Protein AF-A0A9Q3XRT7-F1 (afdb_monomer_lite)

Sequence (136 aa):
MDHERVGRAVAVVTAIYVVVLAVWALVLLPKAPDGTVPYQIAALVAGFGAALGLAMMAAGRPTADERRMRDHGLEGWAVVDEVREVGAETEVDLTITVPGSGSYPGTVRRTGSVRYEVGATVPVVVDPDDRTRIRL

pLDDT: mean 76.85, std 10.57, range [51.59, 94.75]

Radius of gyration: 24.11 Å; chains: 1; bounding box: 50×28×67 Å

Foldseek 3Di:
DLPVLLVVLLVVLVVVLVVVVCCCVPPVVVVDDPPCVVVVVVCSVVVSVVSSVVSNVVSPDDDPVSVCLVVPWQKWKWAFADWDDDDQKIKTWIFIDTPPDHTDIEIDIDHDDDDDDHGDIDMWTADPVDRRDIDD

Secondary structure (DSSP, 8-state):
-HHHHHHHHHHHHHHHHHHHHHHIIIIIGGGPPTT-HHHHHHHHHHHHHHHHHHHHHHHTSPPHHHHHHHHHPEEEEEEEEEEEEETTEEEEEEEEE-TTS--EEEEEEE-SS--PPTT-EEEEEE-SS-TT-EE-

Structure (mmCIF, N/CA/C/O backbone):
data_AF-A0A9Q3XRT7-F1
#
_entry.id   AF-A0A9Q3XRT7-F1
#
loop_
_atom_site.group_PDB
_atom_site.id
_atom_site.type_symbol
_atom_site.label_atom_id
_atom_site.label_alt_id
_atom_site.label_comp_id
_atom_site.label_asym_id
_atom_site.label_entity_id
_atom_site.label_seq_id
_atom_site.pdbx_PDB_ins_code
_atom_site.Cartn_x
_atom_site.Cartn_y
_atom_site.Cartn_z
_atom_site.occupancy
_atom_site.B_iso_or_equiv
_atom_site.auth_seq_id
_atom_site.auth_comp_id
_atom_site.auth_asym_id
_atom_site.auth_atom_id
_atom_site.pdbx_PDB_model_num
ATOM 1 N N . MET A 1 1 ? -2.554 -2.638 11.240 1.00 51.59 1 MET A N 1
ATOM 2 C CA . MET A 1 1 ? -3.298 -3.092 10.042 1.00 51.59 1 MET A CA 1
ATOM 3 C C . MET A 1 1 ? -2.810 -2.458 8.724 1.00 51.59 1 MET A C 1
ATOM 5 O O . MET A 1 1 ? -3.238 -2.914 7.671 1.00 51.59 1 MET A O 1
ATOM 9 N N . ASP A 1 2 ? -1.865 -1.503 8.725 1.00 58.38 2 ASP A N 1
ATOM 10 C CA . ASP A 1 2 ? -1.337 -0.897 7.479 1.00 58.38 2 ASP A CA 1
ATOM 11 C C . ASP A 1 2 ? -0.196 -1.675 6.806 1.00 58.38 2 ASP A C 1
ATOM 13 O O . ASP A 1 2 ? -0.029 -1.616 5.587 1.00 58.38 2 ASP A O 1
ATOM 17 N N . HIS A 1 3 ? 0.574 -2.452 7.572 1.00 58.97 3 HIS A N 1
ATOM 18 C CA . HIS A 1 3 ? 1.773 -3.121 7.056 1.00 58.97 3 HIS A CA 1
ATOM 19 C C . HIS A 1 3 ? 1.471 -4.179 5.983 1.00 58.97 3 HIS A C 1
ATOM 21 O O . HIS A 1 3 ? 2.217 -4.286 5.012 1.00 58.97 3 HIS A O 1
ATOM 27 N N . GLU A 1 4 ? 0.353 -4.903 6.088 1.00 70.12 4 GLU A N 1
ATOM 28 C CA . GLU A 1 4 ? -0.041 -5.900 5.083 1.00 70.12 4 GLU A CA 1
ATOM 29 C C . GLU A 1 4 ? -0.509 -5.261 3.770 1.00 70.12 4 GLU A C 1
ATOM 31 O O . GLU A 1 4 ? -0.196 -5.766 2.691 1.00 70.12 4 GLU A O 1
ATOM 36 N N . ARG A 1 5 ? -1.216 -4.122 3.831 1.00 68.19 5 ARG A N 1
ATOM 37 C CA . ARG A 1 5 ? -1.646 -3.390 2.626 1.00 68.19 5 ARG A CA 1
ATOM 38 C C . ARG A 1 5 ? -0.455 -2.801 1.888 1.00 68.19 5 ARG A C 1
ATOM 40 O O . ARG A 1 5 ? -0.368 -2.948 0.670 1.00 68.19 5 ARG A O 1
ATOM 47 N N . VAL A 1 6 ? 0.468 -2.183 2.625 1.00 73.00 6 VAL A N 1
ATOM 48 C CA . VAL A 1 6 ? 1.708 -1.645 2.058 1.00 73.00 6 VAL A CA 1
ATOM 49 C C . VAL A 1 6 ? 2.549 -2.778 1.470 1.00 73.00 6 VAL A C 1
ATOM 51 O O . VAL A 1 6 ? 2.938 -2.695 0.308 1.00 73.00 6 VAL A O 1
ATOM 54 N N . GLY A 1 7 ? 2.749 -3.876 2.206 1.00 76.88 7 GLY A N 1
ATOM 55 C CA . GLY A 1 7 ? 3.496 -5.039 1.721 1.00 76.88 7 GLY A CA 1
ATOM 56 C C . GLY A 1 7 ? 2.897 -5.646 0.449 1.00 76.88 7 GLY A C 1
ATOM 57 O O . GLY A 1 7 ? 3.622 -5.914 -0.509 1.00 76.88 7 GLY A O 1
ATOM 58 N N . ARG A 1 8 ? 1.566 -5.787 0.385 1.00 80.19 8 ARG A N 1
ATOM 59 C CA . ARG A 1 8 ? 0.867 -6.290 -0.807 1.00 80.19 8 ARG A CA 1
ATOM 60 C C . ARG A 1 8 ? 0.998 -5.343 -1.998 1.00 80.19 8 ARG A C 1
ATOM 62 O O . ARG A 1 8 ? 1.239 -5.808 -3.108 1.00 80.19 8 ARG A O 1
ATOM 69 N N . ALA A 1 9 ? 0.854 -4.037 -1.780 1.00 77.88 9 ALA A N 1
ATOM 70 C CA . ALA A 1 9 ? 1.011 -3.039 -2.834 1.00 77.88 9 ALA A CA 1
ATOM 71 C C . ALA A 1 9 ? 2.433 -3.056 -3.414 1.00 77.88 9 ALA A C 1
ATOM 73 O O . ALA A 1 9 ? 2.594 -3.094 -4.633 1.00 77.88 9 ALA A O 1
ATOM 74 N N . VAL A 1 10 ? 3.454 -3.118 -2.553 1.00 81.75 10 VAL A N 1
ATOM 75 C CA . VAL A 1 10 ? 4.858 -3.251 -2.970 1.00 81.75 10 VAL A CA 1
ATOM 76 C C . VAL A 1 10 ? 5.059 -4.540 -3.764 1.00 81.75 10 VAL A C 1
ATOM 78 O O . VAL A 1 10 ? 5.575 -4.484 -4.875 1.00 81.75 10 VAL A O 1
ATOM 81 N N . ALA A 1 11 ? 4.583 -5.683 -3.258 1.00 85.69 11 ALA A N 1
ATOM 82 C CA . ALA A 1 11 ? 4.726 -6.972 -3.935 1.00 85.69 11 ALA A CA 1
ATOM 83 C C . ALA A 1 11 ? 4.103 -6.976 -5.342 1.00 85.69 11 ALA A C 1
ATOM 85 O O . ALA A 1 11 ? 4.719 -7.474 -6.285 1.00 85.69 11 ALA A O 1
ATOM 86 N N . VAL A 1 12 ? 2.914 -6.384 -5.506 1.00 87.38 12 VAL A N 1
ATOM 87 C CA . VAL A 1 12 ? 2.248 -6.268 -6.814 1.00 87.38 12 VAL A CA 1
ATOM 88 C C . VAL A 1 12 ? 3.056 -5.388 -7.767 1.00 87.38 12 VAL A C 1
ATOM 90 O O . VAL A 1 12 ? 3.304 -5.791 -8.902 1.00 87.38 12 VAL A O 1
ATOM 93 N N . VAL A 1 13 ? 3.506 -4.212 -7.317 1.00 88.19 13 VAL A N 1
ATOM 94 C CA . VAL A 1 13 ? 4.308 -3.302 -8.154 1.00 88.19 13 VAL A CA 1
ATOM 95 C C . VAL A 1 13 ? 5.629 -3.946 -8.557 1.00 88.19 13 VAL A C 1
ATOM 97 O O . VAL A 1 13 ? 6.014 -3.876 -9.723 1.00 88.19 13 VAL A O 1
ATOM 100 N N . THR A 1 14 ? 6.303 -4.623 -7.627 1.00 88.38 14 THR A N 1
ATOM 101 C CA . THR A 1 14 ? 7.539 -5.354 -7.909 1.00 88.38 14 THR A CA 1
ATOM 102 C C . THR A 1 14 ? 7.305 -6.479 -8.912 1.00 88.38 14 THR A C 1
ATOM 104 O O . THR A 1 14 ? 8.073 -6.598 -9.862 1.00 88.38 14 THR A O 1
ATOM 107 N N . ALA A 1 15 ? 6.236 -7.267 -8.769 1.00 92.50 15 ALA A N 1
ATOM 108 C CA . ALA A 1 15 ? 5.914 -8.333 -9.716 1.00 92.50 15 ALA A CA 1
ATOM 109 C C . ALA A 1 15 ? 5.668 -7.788 -11.133 1.00 92.50 15 ALA A C 1
ATOM 111 O O . ALA A 1 15 ? 6.235 -8.301 -12.098 1.00 92.50 15 ALA A O 1
ATOM 112 N N . ILE A 1 16 ? 4.888 -6.708 -11.260 1.00 92.25 16 ILE A N 1
ATOM 113 C CA . ILE A 1 16 ? 4.653 -6.032 -12.546 1.00 92.25 16 ILE A CA 1
ATOM 114 C C . ILE A 1 16 ? 5.972 -5.525 -13.132 1.00 92.25 16 ILE A C 1
ATOM 116 O O . ILE A 1 16 ? 6.241 -5.728 -14.315 1.00 92.25 16 ILE A O 1
ATOM 120 N N . TYR A 1 17 ? 6.817 -4.901 -12.310 1.00 91.56 17 TYR A N 1
ATOM 121 C CA . TYR A 1 17 ? 8.106 -4.392 -12.759 1.00 91.56 17 TYR A CA 1
ATOM 122 C C . TYR A 1 17 ? 9.024 -5.500 -13.276 1.00 91.56 17 TYR A C 1
ATOM 124 O O . TYR A 1 17 ? 9.639 -5.328 -14.323 1.00 91.56 17 TYR A O 1
ATOM 132 N N . VAL A 1 18 ? 9.075 -6.654 -12.606 1.00 94.75 18 VAL A N 1
ATOM 133 C CA . VAL A 1 18 ? 9.854 -7.812 -13.069 1.00 94.75 18 VAL A CA 1
ATOM 134 C C . VAL A 1 18 ? 9.370 -8.292 -14.438 1.00 94.75 18 VAL A C 1
ATOM 136 O O . VAL A 1 18 ? 10.194 -8.587 -15.302 1.00 94.75 18 VAL A O 1
ATOM 139 N N . VAL A 1 19 ? 8.055 -8.317 -14.677 1.00 94.75 19 VAL A N 1
ATOM 140 C CA . VAL A 1 19 ? 7.497 -8.669 -15.993 1.00 94.75 19 VAL A CA 1
ATOM 141 C C . VAL A 1 19 ? 7.920 -7.655 -17.056 1.00 94.75 19 VAL A C 1
ATOM 143 O O . VAL A 1 19 ? 8.413 -8.048 -18.112 1.00 94.75 19 VAL A O 1
ATOM 146 N N . VAL A 1 20 ? 7.784 -6.355 -16.777 1.00 92.12 20 VAL A N 1
ATOM 147 C CA . VAL A 1 20 ? 8.218 -5.285 -17.693 1.00 92.12 20 VAL A CA 1
ATOM 148 C C . VAL A 1 20 ? 9.714 -5.390 -17.986 1.00 92.12 20 VAL A C 1
ATOM 150 O O . VAL A 1 20 ? 10.120 -5.291 -19.142 1.00 92.12 20 VAL A O 1
ATOM 153 N N . LEU A 1 21 ? 10.527 -5.645 -16.962 1.00 91.69 21 LEU A N 1
ATOM 154 C CA . LEU A 1 21 ? 11.971 -5.800 -17.084 1.00 91.69 21 LEU A CA 1
ATOM 155 C C . LEU A 1 21 ? 12.336 -7.019 -17.940 1.00 91.69 21 LEU A C 1
ATOM 157 O O . LEU A 1 21 ? 13.208 -6.917 -18.798 1.00 91.69 21 LEU A O 1
ATOM 161 N N . ALA A 1 22 ? 11.651 -8.149 -17.751 1.00 91.94 22 ALA A N 1
ATOM 162 C CA . ALA A 1 22 ? 11.860 -9.355 -18.546 1.00 91.94 22 ALA A CA 1
ATOM 163 C C . ALA A 1 22 ? 11.492 -9.131 -20.019 1.00 91.94 22 ALA A C 1
ATOM 165 O O . ALA A 1 22 ? 12.266 -9.483 -20.908 1.00 91.94 22 ALA A O 1
ATOM 166 N N . VAL A 1 23 ? 10.350 -8.489 -20.289 1.00 92.88 23 VAL A N 1
ATOM 167 C CA . VAL A 1 23 ? 9.945 -8.114 -21.653 1.00 92.88 23 VAL A CA 1
ATOM 168 C C . VAL A 1 23 ? 10.966 -7.162 -22.271 1.00 92.88 23 VAL A C 1
ATOM 170 O O . VAL A 1 23 ? 11.377 -7.352 -23.416 1.00 92.88 23 VAL A O 1
ATOM 173 N N . TRP A 1 24 ? 11.423 -6.165 -21.514 1.00 92.00 24 TRP A N 1
ATOM 174 C CA . TRP A 1 24 ? 12.428 -5.227 -21.989 1.00 92.00 24 TRP A CA 1
ATOM 175 C C . TRP A 1 2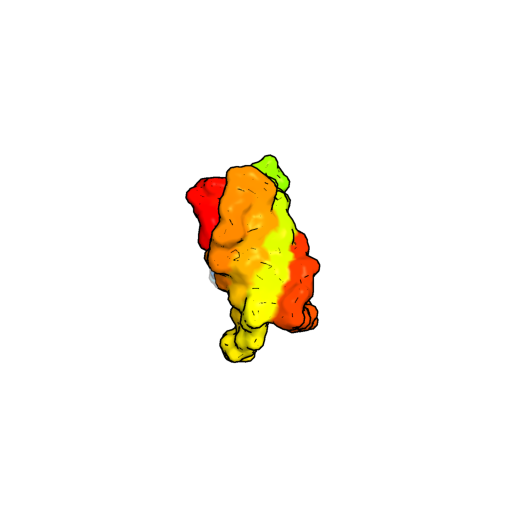4 ? 13.749 -5.924 -22.332 1.00 92.00 24 TRP A C 1
ATOM 177 O O . TRP A 1 24 ? 14.244 -5.770 -23.446 1.00 92.00 24 TRP A O 1
ATOM 187 N N . ALA A 1 25 ? 14.273 -6.760 -21.436 1.00 89.44 25 ALA A N 1
ATOM 188 C CA . ALA A 1 25 ? 15.547 -7.448 -21.627 1.00 89.44 25 ALA A CA 1
ATOM 189 C C . ALA A 1 25 ? 15.508 -8.484 -22.763 1.00 89.44 25 ALA A C 1
ATOM 191 O O . ALA A 1 25 ? 16.463 -8.594 -23.528 1.00 89.44 25 ALA A O 1
ATOM 192 N N . LEU A 1 26 ? 14.413 -9.238 -22.891 1.00 91.62 26 LEU A N 1
ATOM 193 C CA . LEU A 1 26 ? 14.318 -10.342 -23.853 1.00 91.62 26 LEU A CA 1
ATOM 194 C C . LEU A 1 26 ? 13.848 -9.895 -25.244 1.00 91.62 26 LEU A C 1
ATOM 196 O O . LEU A 1 26 ? 14.158 -10.559 -26.231 1.00 91.62 26 LEU A O 1
ATOM 200 N N . VAL A 1 27 ? 13.099 -8.790 -25.347 1.00 90.19 27 VAL A N 1
ATOM 201 C CA . VAL A 1 27 ? 12.451 -8.381 -26.607 1.00 90.19 27 VAL A CA 1
ATOM 202 C C . VAL A 1 27 ? 12.964 -7.047 -27.136 1.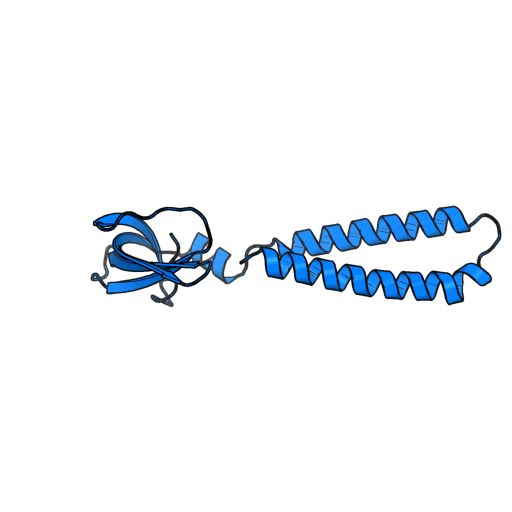00 90.19 27 VAL A C 1
ATOM 204 O O . VAL A 1 27 ? 13.174 -6.932 -28.349 1.00 90.19 27 VAL A O 1
ATOM 207 N N . LEU A 1 28 ? 13.126 -6.049 -26.261 1.00 84.94 28 LEU A N 1
ATOM 208 C CA . LEU A 1 28 ? 13.440 -4.666 -26.641 1.00 84.94 28 LEU A CA 1
ATOM 209 C C . LEU A 1 28 ? 14.947 -4.412 -26.695 1.00 84.94 28 LEU A C 1
ATOM 211 O O . LEU A 1 28 ? 15.411 -3.824 -27.668 1.00 84.94 28 LEU A O 1
ATOM 215 N N . LEU A 1 29 ? 15.711 -4.909 -25.718 1.00 87.25 29 LEU A N 1
ATOM 216 C CA . LEU A 1 29 ? 17.164 -4.738 -25.660 1.00 87.25 29 LEU A CA 1
ATOM 217 C C . LEU A 1 29 ? 17.880 -5.257 -26.925 1.00 87.25 29 LEU A C 1
ATOM 219 O O . LEU A 1 29 ? 18.700 -4.515 -27.460 1.00 87.25 29 LEU A O 1
ATOM 223 N N . PRO A 1 30 ? 17.545 -6.436 -27.495 1.00 87.44 30 PRO A N 1
ATOM 224 C CA . PRO A 1 30 ? 18.186 -6.913 -28.726 1.00 87.44 30 PRO A CA 1
ATOM 225 C C . PRO A 1 30 ? 17.857 -6.084 -29.977 1.00 87.44 30 PRO A C 1
ATOM 227 O O . PRO A 1 30 ? 18.505 -6.249 -31.005 1.00 87.44 30 PRO A O 1
ATOM 230 N N . LYS A 1 31 ? 16.820 -5.236 -29.922 1.00 88.94 31 LYS A N 1
ATOM 231 C CA . LYS A 1 31 ? 16.392 -4.355 -31.022 1.00 88.94 31 LYS A CA 1
ATOM 232 C C . LYS A 1 31 ? 16.725 -2.885 -30.755 1.00 88.94 31 LYS A C 1
ATOM 234 O O . LYS A 1 31 ? 16.319 -2.020 -31.529 1.00 88.94 31 LYS A O 1
ATOM 239 N N . ALA A 1 32 ? 17.385 -2.591 -29.636 1.00 84.94 32 ALA A N 1
ATOM 240 C CA . ALA A 1 32 ? 17.664 -1.230 -29.226 1.00 84.94 32 ALA A CA 1
ATOM 241 C C . ALA A 1 32 ? 18.738 -0.616 -30.140 1.00 84.94 32 ALA A C 1
ATOM 243 O O . ALA A 1 32 ? 19.781 -1.235 -30.339 1.00 84.94 32 ALA A O 1
ATOM 244 N N . PRO A 1 33 ? 18.520 0.602 -30.667 1.00 84.62 33 PRO A N 1
ATOM 245 C CA . PRO A 1 33 ? 19.565 1.339 -31.364 1.00 84.62 33 PRO A CA 1
ATOM 246 C C . PRO A 1 33 ? 20.759 1.605 -30.441 1.00 84.62 33 PRO A C 1
ATOM 248 O O . PRO A 1 33 ? 20.578 1.924 -29.255 1.00 84.62 33 PRO A O 1
ATOM 251 N N . ASP A 1 34 ? 21.966 1.521 -30.998 1.00 82.50 34 ASP A N 1
ATOM 252 C CA . ASP A 1 34 ? 23.209 1.743 -30.262 1.00 82.50 34 ASP A CA 1
ATOM 253 C C . ASP A 1 34 ? 23.208 3.105 -29.553 1.00 82.50 34 ASP A C 1
ATOM 255 O O . ASP A 1 34 ? 22.770 4.123 -30.089 1.00 82.50 34 ASP A O 1
ATOM 259 N N . GLY A 1 35 ? 23.664 3.117 -28.299 1.00 85.75 35 GLY A N 1
ATOM 260 C CA . GLY A 1 35 ? 23.722 4.325 -27.470 1.00 85.75 35 GLY A CA 1
ATOM 261 C C . GLY A 1 35 ? 22.417 4.714 -26.763 1.00 85.75 35 GLY A C 1
ATOM 262 O O . GLY A 1 35 ? 22.442 5.598 -25.910 1.00 85.75 35 GLY A O 1
ATOM 263 N N . THR A 1 36 ? 21.287 4.043 -27.026 1.00 88.94 36 THR A N 1
ATOM 264 C CA . THR A 1 36 ? 20.009 4.357 -26.343 1.00 88.94 36 THR A CA 1
ATOM 265 C C . THR A 1 36 ? 19.795 3.589 -25.033 1.00 88.94 36 THR A C 1
ATOM 267 O O . THR A 1 36 ? 18.977 3.991 -24.206 1.00 88.94 36 THR A O 1
ATOM 270 N N . VAL A 1 37 ? 20.559 2.515 -24.804 1.00 87.94 37 VAL A N 1
ATOM 271 C CA . VAL A 1 37 ? 20.443 1.630 -23.629 1.00 87.94 37 VAL A CA 1
ATOM 272 C C . VAL A 1 37 ? 20.518 2.378 -22.284 1.00 87.94 37 VAL A C 1
ATOM 274 O O . VAL A 1 37 ? 19.660 2.122 -21.437 1.00 87.94 37 VAL A O 1
ATOM 277 N N . PRO A 1 38 ? 21.439 3.341 -22.061 1.00 88.31 38 PRO A N 1
ATOM 278 C CA . PRO A 1 38 ? 21.505 4.068 -20.789 1.00 88.31 38 PRO A CA 1
ATOM 279 C C . PRO A 1 38 ? 20.229 4.865 -20.481 1.00 88.31 38 PRO A C 1
ATOM 281 O O . PRO A 1 38 ? 19.772 4.890 -19.340 1.00 88.31 38 PRO A O 1
ATOM 284 N N . TYR A 1 39 ? 19.611 5.468 -21.502 1.00 87.88 39 TYR A N 1
ATOM 285 C CA . TYR A 1 39 ? 18.361 6.217 -21.352 1.00 87.88 39 TYR A CA 1
ATOM 286 C C . TYR A 1 39 ? 17.176 5.296 -21.050 1.00 87.88 39 TYR A C 1
ATOM 288 O O . TYR A 1 39 ? 16.317 5.641 -20.241 1.00 87.88 39 TYR A O 1
ATOM 296 N N . GLN A 1 40 ? 17.147 4.106 -21.655 1.00 87.94 40 GLN A N 1
ATOM 297 C CA . GLN A 1 40 ? 16.118 3.101 -21.383 1.00 87.94 40 GLN A CA 1
A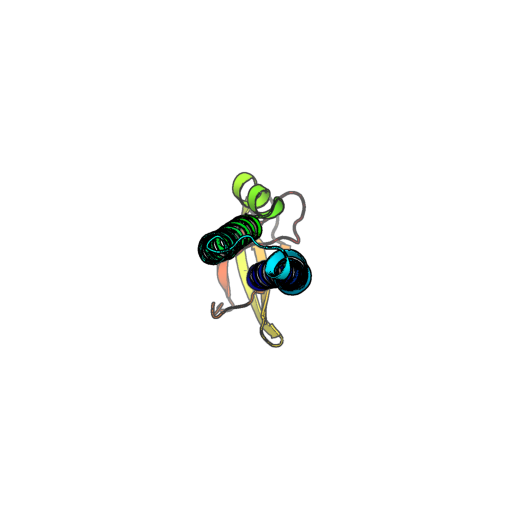TOM 298 C C . GLN A 1 40 ? 16.206 2.580 -19.940 1.00 87.94 40 GLN A C 1
ATOM 300 O O . GLN A 1 40 ? 15.185 2.478 -19.262 1.00 87.94 40 GLN A O 1
ATOM 305 N N . ILE A 1 41 ? 17.421 2.327 -19.439 1.00 88.69 41 ILE A N 1
ATOM 306 C CA . ILE A 1 41 ? 17.651 1.939 -18.039 1.00 88.69 41 ILE A CA 1
ATOM 307 C C . ILE A 1 41 ? 17.207 3.061 -17.094 1.00 88.69 41 ILE A C 1
ATOM 309 O O . ILE A 1 41 ? 16.480 2.802 -16.136 1.00 88.69 41 ILE A O 1
ATOM 313 N N . ALA A 1 42 ? 17.589 4.310 -17.379 1.00 91.00 42 ALA A N 1
ATOM 314 C CA . ALA A 1 42 ? 17.173 5.458 -16.576 1.00 91.00 42 ALA A CA 1
ATOM 315 C C . ALA A 1 42 ? 15.640 5.590 -16.519 1.00 91.00 42 ALA A C 1
ATOM 317 O O . ALA A 1 42 ? 15.080 5.802 -15.443 1.00 91.00 42 ALA A O 1
ATOM 318 N N . ALA A 1 43 ? 14.955 5.397 -17.650 1.00 88.25 43 ALA A N 1
ATOM 319 C CA . ALA A 1 43 ? 13.498 5.427 -17.722 1.00 88.25 43 ALA A CA 1
ATOM 320 C C . ALA A 1 43 ? 12.839 4.290 -16.921 1.00 88.25 43 ALA A C 1
ATOM 322 O O . ALA A 1 43 ? 11.853 4.533 -16.225 1.00 88.25 43 ALA A O 1
ATOM 323 N N . LEU A 1 44 ? 13.388 3.070 -16.963 1.00 89.81 44 LEU A N 1
ATOM 324 C CA . LEU A 1 44 ? 12.887 1.933 -16.182 1.00 89.81 44 LEU A CA 1
ATOM 325 C C . LEU A 1 44 ? 13.020 2.169 -14.676 1.00 89.81 44 LEU A C 1
ATOM 327 O O . LEU A 1 44 ? 12.061 1.960 -13.934 1.00 89.81 44 LEU A O 1
ATOM 331 N N . VAL A 1 45 ? 14.182 2.653 -14.233 1.00 90.75 45 VAL A N 1
ATOM 332 C CA . VAL A 1 45 ? 14.434 2.952 -12.817 1.00 90.75 45 VAL A CA 1
ATOM 333 C C . VAL A 1 45 ? 13.522 4.078 -12.330 1.00 90.75 45 VAL A C 1
ATOM 335 O O . VAL A 1 45 ? 12.878 3.941 -11.288 1.00 90.75 45 VAL A O 1
ATOM 338 N N . ALA A 1 46 ? 13.413 5.167 -13.094 1.00 92.19 46 ALA A N 1
ATOM 339 C CA . ALA A 1 46 ? 12.534 6.282 -12.756 1.00 92.19 46 ALA A CA 1
ATOM 340 C C . ALA A 1 46 ? 11.056 5.857 -12.727 1.00 92.19 46 ALA A C 1
ATOM 342 O O . ALA A 1 46 ? 10.335 6.193 -11.787 1.00 92.19 46 ALA A O 1
ATOM 343 N N . GLY A 1 47 ? 10.615 5.075 -13.717 1.00 90.50 47 GLY A N 1
ATOM 344 C CA . GLY A 1 47 ? 9.252 4.552 -13.796 1.00 90.50 47 GLY A CA 1
ATOM 345 C C . GLY A 1 47 ? 8.909 3.631 -12.626 1.00 90.50 47 GLY A C 1
ATOM 346 O O . GLY A 1 47 ? 7.837 3.765 -12.036 1.00 90.50 47 GLY A O 1
ATOM 347 N N . PHE A 1 48 ? 9.835 2.752 -12.233 1.00 87.44 48 PHE A N 1
ATOM 348 C CA . PHE A 1 48 ? 9.665 1.905 -11.055 1.00 87.44 48 PHE A CA 1
ATOM 349 C C . PHE A 1 48 ? 9.541 2.723 -9.773 1.00 87.44 48 PHE A C 1
ATOM 351 O O . PHE A 1 48 ? 8.599 2.522 -9.008 1.00 87.44 48 PHE A O 1
ATOM 358 N N . GLY A 1 49 ? 10.455 3.674 -9.559 1.00 87.00 49 GLY A N 1
ATOM 359 C CA . GLY A 1 49 ? 10.426 4.549 -8.389 1.00 87.00 49 GLY A CA 1
ATOM 360 C C . GLY A 1 49 ? 9.121 5.342 -8.293 1.00 87.00 49 GLY A C 1
ATOM 361 O O . GLY A 1 49 ? 8.509 5.394 -7.226 1.00 87.00 49 GLY A O 1
ATOM 362 N N . ALA A 1 50 ? 8.646 5.892 -9.414 1.00 90.75 50 ALA A N 1
ATOM 363 C CA . ALA A 1 50 ? 7.380 6.616 -9.476 1.00 90.75 50 ALA A CA 1
ATOM 364 C C . ALA A 1 50 ? 6.174 5.712 -9.174 1.00 90.75 50 ALA A C 1
ATOM 366 O O . ALA A 1 50 ? 5.321 6.077 -8.365 1.00 90.75 50 ALA A O 1
ATOM 367 N N . ALA A 1 51 ? 6.112 4.521 -9.777 1.00 85.50 51 ALA A N 1
ATOM 368 C CA . ALA A 1 51 ? 5.024 3.571 -9.555 1.00 85.50 51 ALA A CA 1
ATOM 369 C C . ALA A 1 51 ? 4.986 3.068 -8.105 1.00 85.50 51 ALA A C 1
ATOM 371 O O . ALA A 1 51 ? 3.917 3.003 -7.498 1.00 85.50 51 ALA A O 1
ATOM 372 N N . LEU A 1 52 ? 6.152 2.767 -7.531 1.00 84.56 52 LEU A N 1
ATOM 373 C CA . LEU A 1 52 ? 6.282 2.344 -6.141 1.00 84.56 52 LEU A CA 1
ATOM 374 C C . LEU A 1 52 ? 5.868 3.464 -5.181 1.00 84.56 52 LEU A C 1
ATOM 376 O O . LEU A 1 52 ? 5.087 3.228 -4.261 1.00 84.56 52 LEU A O 1
ATOM 380 N N . GLY A 1 53 ? 6.336 4.691 -5.425 1.00 84.06 53 GLY A N 1
ATOM 381 C CA . GLY A 1 53 ? 5.937 5.870 -4.658 1.00 84.06 53 GLY A CA 1
ATOM 382 C C . GLY A 1 53 ? 4.426 6.098 -4.698 1.00 84.06 53 GLY A C 1
ATOM 383 O O . GLY A 1 53 ? 3.803 6.277 -3.652 1.00 84.06 53 GLY A O 1
ATOM 384 N N . LEU A 1 54 ? 3.815 6.007 -5.883 1.00 83.88 54 LEU A N 1
ATOM 385 C CA . LEU A 1 54 ? 2.369 6.144 -6.055 1.00 83.88 54 LEU A CA 1
ATOM 386 C C . LEU A 1 54 ? 1.599 5.039 -5.318 1.00 83.88 54 LEU A C 1
ATOM 388 O O . LEU A 1 54 ? 0.601 5.318 -4.655 1.00 83.88 54 LEU A O 1
ATOM 392 N N . ALA A 1 55 ? 2.071 3.794 -5.397 1.00 76.69 55 ALA A N 1
ATOM 393 C CA . ALA A 1 55 ? 1.446 2.660 -4.729 1.00 76.69 55 ALA A CA 1
ATOM 394 C C . ALA A 1 55 ? 1.530 2.768 -3.204 1.00 76.69 55 ALA A C 1
ATOM 396 O O . ALA A 1 55 ? 0.539 2.505 -2.528 1.00 76.69 55 ALA A O 1
ATOM 397 N N . MET A 1 56 ? 2.662 3.219 -2.659 1.00 76.94 56 MET A N 1
ATOM 398 C CA . MET A 1 56 ? 2.790 3.501 -1.226 1.00 76.94 56 MET A CA 1
ATOM 399 C C . MET A 1 56 ? 1.870 4.646 -0.800 1.00 76.94 56 MET A C 1
ATOM 401 O O . MET A 1 56 ? 1.172 4.535 0.206 1.00 76.94 56 MET A O 1
ATOM 405 N N . MET A 1 57 ? 1.801 5.718 -1.594 1.00 80.50 57 MET A N 1
ATOM 406 C CA . MET A 1 57 ? 0.924 6.853 -1.311 1.00 80.50 57 MET A CA 1
ATOM 407 C C . MET A 1 57 ? -0.558 6.459 -1.360 1.00 80.50 57 MET A C 1
ATOM 409 O O . MET A 1 57 ? -1.350 6.966 -0.572 1.00 80.50 57 MET A O 1
ATOM 413 N N . ALA A 1 58 ? -0.938 5.543 -2.254 1.00 74.62 58 ALA A N 1
ATOM 414 C CA . ALA A 1 58 ? -2.282 4.982 -2.326 1.00 74.62 58 ALA A CA 1
ATOM 415 C C . ALA A 1 58 ? -2.573 4.008 -1.173 1.00 74.62 58 ALA A C 1
ATOM 417 O O . ALA A 1 58 ? -3.662 4.055 -0.603 1.00 74.62 58 ALA A O 1
ATOM 418 N N . ALA A 1 59 ? -1.610 3.158 -0.808 1.00 72.88 59 ALA A N 1
ATOM 419 C CA . ALA A 1 59 ? -1.748 2.177 0.266 1.00 72.88 59 ALA A CA 1
ATOM 420 C C . ALA A 1 59 ? -1.833 2.825 1.655 1.00 72.88 59 ALA A C 1
ATOM 422 O O . ALA A 1 59 ? -2.533 2.303 2.513 1.00 72.88 59 ALA A O 1
ATOM 423 N N . GLY A 1 60 ? -1.170 3.967 1.856 1.00 65.31 60 GLY A N 1
ATOM 424 C CA . GLY A 1 60 ? -1.240 4.755 3.088 1.00 65.31 60 GLY A CA 1
ATOM 425 C C . GLY A 1 60 ? -2.432 5.715 3.170 1.00 65.31 60 GLY A C 1
ATOM 426 O O . GLY A 1 60 ? -2.470 6.548 4.075 1.00 65.31 60 GLY A O 1
ATOM 427 N N . ARG A 1 61 ? -3.389 5.680 2.226 1.00 65.19 61 ARG A N 1
ATOM 428 C CA . ARG A 1 61 ? -4.581 6.535 2.329 1.00 65.19 61 ARG A CA 1
ATOM 429 C C . ARG A 1 61 ? -5.526 6.002 3.410 1.00 65.19 61 ARG A C 1
ATOM 431 O O . ARG A 1 61 ? -5.880 4.826 3.345 1.00 65.19 61 ARG A O 1
ATOM 438 N N . PRO A 1 62 ? -6.023 6.873 4.311 1.00 57.84 62 PRO A N 1
ATOM 439 C CA . PRO A 1 62 ? -7.014 6.477 5.297 1.00 57.84 62 PRO A CA 1
ATOM 440 C C . PRO A 1 62 ? -8.262 5.964 4.587 1.00 57.84 62 PRO A C 1
ATOM 442 O O . PRO A 1 62 ? -8.770 6.600 3.648 1.00 57.84 62 PRO A O 1
ATOM 445 N N . THR A 1 63 ? -8.710 4.797 5.030 1.00 62.16 63 THR A N 1
ATOM 446 C CA . THR A 1 63 ? -9.880 4.098 4.501 1.00 62.16 63 THR A CA 1
ATOM 447 C C . THR A 1 63 ? -11.149 4.934 4.712 1.00 62.16 63 THR A C 1
ATOM 449 O O . THR A 1 63 ? -11.187 5.846 5.541 1.00 62.16 63 THR A O 1
ATOM 452 N N . ALA A 1 64 ? -12.196 4.673 3.921 1.00 58.88 64 ALA A N 1
ATOM 453 C CA . ALA A 1 64 ? -13.458 5.416 4.018 1.00 58.88 64 ALA A CA 1
ATOM 454 C C . ALA A 1 64 ? -14.055 5.358 5.437 1.00 58.88 64 ALA A C 1
ATOM 456 O O . ALA A 1 64 ? -14.560 6.365 5.931 1.00 58.88 64 ALA A O 1
ATOM 457 N N . ASP A 1 65 ? -13.900 4.217 6.104 1.00 56.25 65 ASP A N 1
ATOM 458 C CA . ASP A 1 65 ? -14.358 3.988 7.474 1.00 56.25 65 ASP A CA 1
ATOM 459 C C . ASP A 1 65 ? -13.561 4.829 8.482 1.00 56.25 65 ASP A C 1
ATOM 461 O O . ASP A 1 65 ? -14.136 5.457 9.365 1.00 56.25 65 ASP A O 1
ATOM 465 N N . GLU A 1 66 ? -12.243 4.960 8.303 1.00 59.81 66 GLU A N 1
ATOM 466 C CA . GLU A 1 66 ? -11.418 5.821 9.160 1.00 59.81 66 GLU A CA 1
ATOM 467 C C . GLU A 1 66 ? -11.744 7.305 8.994 1.00 59.81 66 GLU A C 1
ATOM 469 O O . GLU A 1 66 ? -11.694 8.054 9.968 1.00 59.81 66 GLU A O 1
ATOM 474 N N . ARG A 1 67 ? -12.096 7.733 7.775 1.00 58.66 67 ARG A N 1
ATOM 475 C CA . ARG A 1 67 ? -12.582 9.098 7.528 1.00 58.66 67 ARG A CA 1
ATOM 476 C C . ARG A 1 67 ? -13.932 9.325 8.196 1.00 58.66 67 ARG A C 1
ATOM 478 O O . ARG A 1 67 ? -14.115 10.357 8.831 1.00 58.66 67 ARG A O 1
ATOM 485 N N . ARG A 1 68 ? -14.846 8.353 8.111 1.00 61.53 68 ARG A N 1
ATOM 486 C CA . ARG A 1 68 ? -16.160 8.435 8.757 1.00 61.53 68 ARG A CA 1
ATOM 487 C C . ARG A 1 68 ? -16.031 8.532 10.276 1.00 61.53 68 ARG A C 1
ATOM 489 O O . ARG A 1 68 ? -16.627 9.434 10.846 1.00 61.53 68 ARG A O 1
ATOM 496 N N . MET A 1 69 ? -15.209 7.693 10.907 1.00 58.69 69 MET A N 1
ATOM 497 C CA . MET A 1 69 ? -14.953 7.767 12.353 1.00 58.69 69 MET A CA 1
ATOM 498 C C . MET A 1 69 ? -14.278 9.073 12.777 1.00 58.69 69 MET A C 1
ATOM 500 O O . MET A 1 69 ? -14.556 9.566 13.862 1.00 58.69 69 MET A O 1
ATOM 504 N N . ARG A 1 70 ? -13.417 9.661 11.939 1.00 61.97 70 ARG A N 1
ATOM 505 C CA . ARG A 1 70 ? -12.812 10.966 12.239 1.00 61.97 70 ARG A CA 1
ATOM 506 C C . ARG A 1 70 ? -13.831 12.105 12.199 1.00 61.97 70 ARG A C 1
ATOM 508 O O . ARG A 1 70 ? -13.741 13.022 13.004 1.00 61.97 70 ARG A O 1
ATOM 515 N N . ASP A 1 71 ? -14.753 12.059 11.244 1.00 64.81 71 ASP A N 1
ATOM 516 C CA . ASP A 1 71 ? -15.678 13.164 10.998 1.00 64.81 71 ASP A CA 1
ATOM 517 C C . ASP A 1 71 ? -17.011 13.001 11.776 1.00 64.81 71 ASP A C 1
ATOM 519 O O . ASP A 1 71 ? -17.687 13.994 12.027 1.00 64.81 71 ASP A O 1
ATOM 523 N N . HIS A 1 72 ? -17.384 11.775 12.181 1.00 67.25 72 HIS A N 1
ATOM 524 C CA . HIS A 1 72 ? -18.679 11.446 12.813 1.00 67.25 72 HIS A CA 1
ATOM 525 C C . HIS A 1 72 ? -18.591 10.494 14.019 1.00 67.25 72 HIS A C 1
ATOM 527 O O . HIS A 1 72 ? -19.624 10.035 14.508 1.00 67.25 72 HIS A O 1
ATOM 533 N N . GLY A 1 73 ? -17.391 10.145 14.486 1.00 63.47 73 GLY A N 1
ATOM 534 C CA . GLY A 1 73 ? -17.241 9.303 15.670 1.00 63.47 73 GLY A CA 1
ATOM 535 C C . GLY A 1 73 ? -17.772 10.004 16.920 1.00 63.47 73 GLY A C 1
ATOM 536 O O . GLY A 1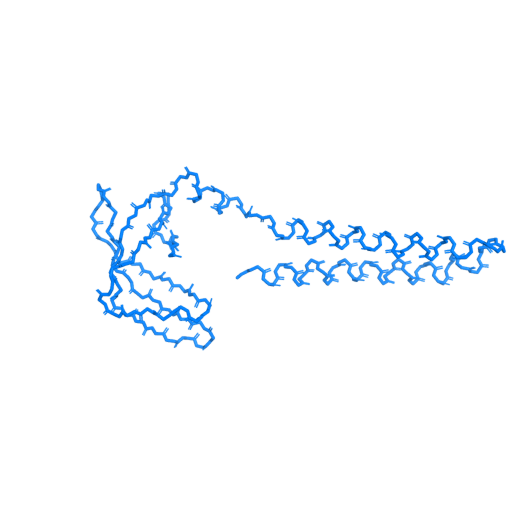 73 ? -17.517 11.189 17.130 1.00 63.47 73 GLY A O 1
ATOM 537 N N . LEU A 1 74 ? -18.510 9.275 17.754 1.00 68.44 74 LEU A N 1
ATOM 538 C CA . LEU A 1 74 ? -18.952 9.777 19.050 1.00 68.44 74 LEU A CA 1
ATOM 539 C C . LEU A 1 74 ? -17.841 9.560 20.076 1.00 68.44 74 LEU A C 1
ATOM 541 O O . LEU A 1 74 ? -17.409 8.428 20.302 1.00 68.44 74 LEU A O 1
ATOM 545 N N . GLU A 1 75 ? -17.393 10.648 20.695 1.00 72.75 75 GLU A N 1
ATOM 546 C CA . GLU A 1 75 ? -16.427 10.606 21.790 1.00 72.75 75 GLU A CA 1
ATOM 547 C C . GLU A 1 75 ? -17.112 10.114 23.073 1.00 72.75 75 GLU A C 1
ATOM 549 O O . GLU A 1 75 ? -18.161 10.615 23.487 1.00 72.75 75 GLU A O 1
ATOM 554 N N . GLY A 1 76 ? -16.512 9.113 23.706 1.00 75.12 76 GLY A N 1
ATOM 555 C CA . GLY A 1 76 ? -16.932 8.579 24.991 1.00 75.12 76 GLY A CA 1
ATOM 556 C C . GLY A 1 76 ? -15.737 8.155 25.832 1.00 75.12 76 GLY A C 1
ATOM 557 O O . GLY A 1 76 ? -14.575 8.386 25.493 1.00 75.12 76 GLY A O 1
ATOM 558 N N . TRP A 1 77 ? -16.032 7.504 26.946 1.00 79.62 77 TRP A N 1
ATOM 559 C CA . TRP A 1 77 ? -15.033 6.952 27.854 1.00 79.62 77 TRP A CA 1
ATOM 560 C C . TRP A 1 77 ? -15.357 5.494 28.107 1.00 79.62 77 TRP A C 1
ATOM 562 O O . TRP A 1 77 ? -16.520 5.123 28.257 1.00 79.62 77 TRP A O 1
ATOM 572 N N . ALA A 1 78 ? -14.325 4.669 28.165 1.00 78.88 78 ALA A N 1
ATOM 573 C CA . ALA A 1 78 ? -14.454 3.267 28.494 1.00 78.88 78 ALA A CA 1
ATOM 574 C C . ALA A 1 78 ? -13.605 2.929 29.711 1.00 78.88 78 ALA A C 1
ATOM 576 O O . ALA A 1 78 ? -12.524 3.485 29.896 1.00 78.88 78 ALA A O 1
ATOM 577 N N . VAL A 1 79 ? -14.109 2.024 30.541 1.00 81.56 79 VAL A N 1
ATOM 578 C CA . VAL A 1 79 ? -13.357 1.433 31.646 1.00 81.56 79 VAL A CA 1
ATOM 579 C C . VAL A 1 79 ? -12.831 0.087 31.173 1.00 81.56 79 VAL A C 1
ATOM 581 O O . VAL A 1 79 ? -13.582 -0.692 30.591 1.00 81.56 79 VAL A O 1
ATOM 584 N N . VAL A 1 80 ? -11.542 -0.166 31.382 1.00 79.44 80 VAL A N 1
ATOM 585 C CA . VAL A 1 80 ? -10.917 -1.456 31.064 1.00 79.44 80 VAL A CA 1
ATOM 586 C C . VAL A 1 80 ? -11.353 -2.495 32.094 1.00 79.44 80 VAL A C 1
ATOM 588 O O . VAL A 1 80 ? -11.016 -2.362 33.268 1.00 79.44 80 VAL A O 1
ATOM 591 N N . ASP A 1 81 ? -12.061 -3.533 31.658 1.00 80.44 81 ASP A N 1
ATOM 592 C CA . ASP A 1 81 ? -12.550 -4.609 32.527 1.00 80.44 81 ASP A CA 1
ATOM 593 C C . ASP A 1 81 ? -11.572 -5.788 32.567 1.00 80.44 81 ASP A C 1
ATOM 595 O O . ASP A 1 81 ? -11.227 -6.280 33.642 1.00 80.44 81 ASP A O 1
ATOM 599 N N . GLU A 1 82 ? -11.077 -6.221 31.405 1.00 81.94 82 GLU A N 1
ATOM 600 C CA . GLU A 1 82 ? -10.118 -7.322 31.294 1.00 81.94 82 GLU A CA 1
ATOM 601 C C . GLU A 1 82 ? -9.104 -7.044 30.178 1.00 81.94 82 GLU A C 1
ATOM 603 O O . GLU A 1 82 ? -9.411 -6.428 29.159 1.00 81.94 82 GLU A O 1
ATOM 608 N N . VAL A 1 83 ? -7.866 -7.501 30.373 1.00 77.06 83 VAL A N 1
ATOM 609 C CA . VAL A 1 83 ? -6.805 -7.457 29.361 1.00 77.06 83 VAL A CA 1
ATOM 610 C C . VAL A 1 83 ? -6.263 -8.868 29.195 1.00 77.06 83 VAL A C 1
ATOM 612 O O . VAL A 1 83 ? -5.780 -9.466 30.158 1.00 77.06 83 VAL A O 1
ATOM 615 N N . ARG A 1 84 ? -6.314 -9.401 27.974 1.00 79.12 84 ARG A N 1
ATOM 616 C CA . ARG A 1 84 ? -5.847 -10.746 27.644 1.00 79.12 84 ARG A CA 1
ATOM 617 C C . ARG A 1 84 ? -4.910 -10.713 26.444 1.00 79.12 84 ARG A C 1
ATOM 619 O O . ARG A 1 84 ? -5.217 -10.131 25.411 1.00 79.12 84 ARG A O 1
ATOM 626 N N . GLU A 1 85 ? -3.760 -11.366 26.554 1.00 74.38 85 GLU A N 1
ATOM 627 C CA . GLU A 1 85 ? -2.872 -11.564 25.405 1.00 74.38 85 GLU A CA 1
ATOM 628 C C . GLU A 1 85 ? -3.336 -12.778 24.590 1.00 74.38 85 GLU A C 1
ATOM 630 O O . GLU A 1 85 ? -3.477 -13.886 25.112 1.00 74.38 85 GLU A O 1
ATOM 635 N N . VAL A 1 86 ? -3.580 -12.567 23.298 1.00 74.25 86 VAL A N 1
ATOM 636 C CA . VAL A 1 86 ? -4.006 -13.586 22.337 1.00 74.25 86 VAL A CA 1
ATOM 637 C C . VAL A 1 86 ? -2.978 -13.631 21.205 1.00 74.25 86 VAL A C 1
ATOM 639 O O . VAL A 1 86 ? -3.082 -12.952 20.184 1.00 74.25 86 VAL A O 1
ATOM 642 N N . GLY A 1 87 ? -1.931 -14.435 21.399 1.00 74.31 87 GLY A N 1
ATOM 643 C CA . GLY A 1 87 ? -0.832 -14.562 20.439 1.00 74.31 87 GLY A CA 1
ATOM 644 C C . GLY A 1 87 ? 0.040 -13.304 20.385 1.00 74.31 87 GLY A C 1
ATOM 645 O O . GLY A 1 87 ? 0.745 -13.008 21.341 1.00 74.31 87 GLY A O 1
ATOM 646 N N . ALA A 1 88 ? 0.022 -12.592 19.253 1.00 69.44 88 ALA A N 1
ATOM 647 C CA . ALA A 1 88 ? 0.744 -11.325 19.064 1.00 69.44 88 ALA A CA 1
ATOM 648 C C . ALA A 1 88 ? -0.146 -10.083 19.286 1.00 69.44 88 ALA A C 1
ATOM 650 O O . ALA A 1 88 ? 0.298 -8.952 19.075 1.00 69.44 88 ALA A O 1
ATOM 651 N N . GLU A 1 89 ? -1.407 -10.293 19.664 1.00 76.19 89 GLU A N 1
ATOM 652 C CA . GLU A 1 89 ? -2.396 -9.244 19.894 1.00 76.19 89 GLU A CA 1
ATOM 653 C C . GLU A 1 89 ? -2.789 -9.192 21.370 1.00 76.19 89 GLU A C 1
ATOM 655 O O . GLU A 1 89 ? -2.766 -10.197 22.079 1.00 76.19 89 GLU A O 1
ATOM 660 N N . THR A 1 90 ? -3.180 -8.009 21.828 1.00 75.75 90 THR A N 1
ATOM 661 C CA . THR A 1 90 ? -3.818 -7.808 23.125 1.00 75.75 90 THR A CA 1
ATOM 662 C C . THR A 1 90 ? -5.302 -7.559 22.887 1.00 75.75 90 THR A C 1
ATOM 664 O O . THR A 1 90 ? -5.684 -6.616 22.190 1.00 75.75 90 THR A O 1
ATOM 667 N N . GLU A 1 91 ? -6.135 -8.429 23.440 1.00 78.31 91 GLU A N 1
ATOM 668 C CA . GLU A 1 91 ? -7.582 -8.280 23.522 1.00 78.31 91 GLU A CA 1
ATOM 669 C C . GLU A 1 91 ? -7.919 -7.543 24.822 1.00 78.31 91 GLU A C 1
ATOM 671 O O . GLU A 1 91 ? -7.423 -7.890 25.894 1.00 78.31 91 GLU A O 1
ATOM 676 N N . VAL A 1 92 ? -8.699 -6.473 24.714 1.00 77.00 92 VAL A N 1
ATOM 677 C CA . VAL A 1 92 ? -9.093 -5.622 25.837 1.00 77.00 92 VAL A CA 1
ATOM 678 C C . VAL A 1 92 ? -10.612 -5.573 25.873 1.00 77.00 92 VAL A C 1
ATOM 680 O O . VAL A 1 92 ? -11.237 -5.064 24.938 1.00 77.00 92 VAL A O 1
ATOM 683 N N . ASP A 1 93 ? -11.187 -6.097 26.948 1.00 80.19 93 ASP A N 1
ATOM 684 C CA . ASP A 1 93 ? -12.612 -5.997 27.233 1.00 80.19 93 ASP A CA 1
ATOM 685 C C . ASP A 1 93 ? -12.881 -4.715 28.015 1.00 80.19 93 ASP A C 1
ATOM 687 O O . ASP A 1 93 ? -12.162 -4.362 28.956 1.00 80.19 93 ASP A O 1
ATOM 691 N N . LEU A 1 94 ? -13.887 -3.975 27.564 1.00 81.50 94 LEU A N 1
ATOM 692 C CA . LEU A 1 94 ? -14.148 -2.603 27.965 1.00 81.50 94 LEU A CA 1
ATOM 693 C C . LEU A 1 94 ? -15.638 -2.409 28.227 1.00 81.50 94 LEU A C 1
ATOM 695 O O . LEU A 1 94 ? -16.481 -2.781 27.407 1.00 81.50 94 LEU A O 1
ATOM 699 N N . THR A 1 95 ? -15.964 -1.688 29.290 1.00 82.19 95 THR A N 1
ATOM 700 C CA . THR A 1 95 ? -17.299 -1.125 29.480 1.00 82.19 95 THR A CA 1
ATOM 701 C C . THR A 1 95 ? -17.301 0.302 28.964 1.00 82.19 95 THR A C 1
ATOM 703 O O . THR A 1 95 ? -16.688 1.198 29.545 1.00 82.19 95 THR A O 1
ATOM 706 N N . ILE A 1 96 ? -18.007 0.529 27.861 1.00 77.38 96 ILE A N 1
ATOM 707 C CA . ILE A 1 96 ? -18.051 1.811 27.165 1.00 77.38 96 ILE A CA 1
ATOM 708 C C . ILE A 1 96 ? -19.235 2.626 27.659 1.00 77.38 96 ILE A C 1
ATOM 710 O O . ILE A 1 96 ? -20.362 2.142 27.734 1.00 77.38 96 ILE A O 1
ATOM 714 N N . THR A 1 97 ? -18.985 3.898 27.947 1.00 75.31 97 THR A N 1
ATOM 715 C CA . THR A 1 97 ? -19.993 4.884 28.321 1.00 75.31 97 THR A CA 1
ATOM 716 C C . THR A 1 97 ? -19.909 6.069 27.363 1.00 75.31 97 THR A C 1
ATOM 718 O O . THR A 1 97 ? -18.946 6.836 27.382 1.00 75.31 97 THR A O 1
ATOM 721 N N . VAL A 1 98 ? -20.936 6.232 26.525 1.00 72.12 98 VAL A N 1
ATOM 722 C CA . VAL A 1 98 ? -21.065 7.380 25.614 1.00 72.12 98 VAL A CA 1
ATOM 723 C C . VAL A 1 98 ? -22.189 8.289 26.123 1.00 72.12 98 VAL A C 1
ATOM 725 O O . VAL A 1 98 ? -23.307 7.800 26.308 1.00 72.12 98 VAL A O 1
ATOM 728 N N . PRO A 1 99 ? -21.943 9.593 26.347 1.00 65.38 99 PRO A N 1
ATOM 729 C CA . PRO A 1 99 ? -22.964 10.534 26.810 1.00 65.38 99 PRO A CA 1
ATOM 730 C C . PRO A 1 99 ? -24.248 10.485 25.965 1.00 65.38 99 PRO A C 1
ATOM 732 O O . PRO A 1 99 ? -24.200 10.520 24.740 1.00 65.38 99 PRO A O 1
ATOM 735 N N . GLY A 1 100 ? -25.411 10.391 26.617 1.00 62.16 100 GLY A N 1
ATOM 736 C CA . GLY A 1 100 ? -26.709 10.250 25.935 1.00 62.16 100 GLY A CA 1
ATOM 737 C C . GLY A 1 100 ? -27.076 8.815 25.533 1.00 62.16 100 GLY A C 1
ATOM 738 O O . GLY A 1 100 ? -28.185 8.577 25.060 1.00 62.16 100 GLY A O 1
ATOM 739 N N . SER A 1 101 ? -26.195 7.845 25.783 1.00 60.28 101 SER A N 1
ATOM 740 C CA . SER A 1 101 ? -26.473 6.413 25.674 1.00 60.28 101 SER A CA 1
ATOM 741 C C . SER A 1 101 ? -26.086 5.694 26.974 1.00 60.28 101 SER A C 1
ATOM 743 O O . SER A 1 101 ? -25.229 6.162 27.719 1.00 60.28 101 SER A O 1
ATOM 745 N N . GLY A 1 102 ? -26.761 4.589 27.302 1.00 65.94 102 GLY A N 1
ATOM 746 C CA . GLY A 1 102 ? -26.387 3.769 28.461 1.00 65.94 102 GLY A CA 1
ATOM 747 C C . GLY A 1 102 ? -25.031 3.088 28.262 1.00 65.94 102 GLY A C 1
ATOM 748 O O . GLY A 1 102 ? -24.550 2.995 27.134 1.00 65.94 102 GLY A O 1
ATOM 749 N N . SER A 1 103 ? -24.425 2.596 29.341 1.00 76.19 103 SER A N 1
ATOM 750 C CA . SER A 1 103 ? -23.175 1.836 29.256 1.00 76.19 103 SER A CA 1
ATOM 751 C C . SER A 1 103 ? -23.393 0.472 28.587 1.00 76.19 103 SER A C 1
ATOM 753 O O . SER A 1 103 ? -24.418 -0.172 28.817 1.00 76.19 103 SER A O 1
ATOM 755 N N . TYR A 1 104 ? -22.444 0.025 27.764 1.00 76.56 104 TYR A N 1
ATOM 756 C CA . TYR A 1 104 ? -22.494 -1.275 27.083 1.00 76.56 104 TYR A CA 1
ATOM 757 C C . TYR A 1 104 ? -21.101 -1.916 26.976 1.00 76.56 104 TYR A C 1
ATOM 759 O O . TYR A 1 104 ? -20.102 -1.194 26.956 1.00 76.56 104 TYR A O 1
ATOM 767 N N . PRO A 1 105 ? -21.018 -3.259 26.912 1.00 77.38 105 PRO A N 1
ATOM 768 C CA . PRO A 1 105 ? -19.747 -3.958 26.756 1.00 77.38 105 PRO A CA 1
ATOM 769 C C . PRO A 1 105 ? -19.217 -3.835 25.322 1.00 77.38 105 PRO A C 1
ATOM 771 O O . PRO A 1 105 ? -19.987 -3.856 24.358 1.00 77.38 105 PRO A O 1
ATOM 774 N N . GLY A 1 106 ? -17.898 -3.755 25.183 1.00 76.38 106 GLY A N 1
ATOM 775 C CA . GLY A 1 106 ? -17.191 -3.790 23.909 1.00 76.38 106 GLY A CA 1
ATOM 776 C C . GLY A 1 106 ? -15.828 -4.462 24.046 1.00 76.38 106 GLY A C 1
ATOM 777 O O . GLY A 1 106 ? -15.198 -4.397 25.096 1.00 76.38 106 GLY A O 1
ATOM 778 N N . THR A 1 107 ? -15.363 -5.086 22.969 1.00 75.62 107 THR A N 1
ATOM 779 C CA . THR A 1 107 ? -14.060 -5.762 22.924 1.00 75.62 107 THR A CA 1
ATOM 780 C C . THR A 1 107 ? -13.219 -5.132 21.825 1.00 75.62 107 THR A C 1
ATOM 782 O O . THR A 1 107 ? -13.680 -4.978 20.692 1.00 75.62 107 THR A O 1
ATOM 785 N N . VAL A 1 108 ? -11.975 -4.771 22.141 1.00 73.75 108 VAL A N 1
ATOM 786 C CA . VAL A 1 108 ? -11.022 -4.210 21.176 1.00 73.75 108 VAL A CA 1
ATOM 787 C C . VAL A 1 108 ? -9.786 -5.093 21.104 1.00 73.75 108 VAL A C 1
ATOM 789 O O . VAL A 1 108 ? -9.171 -5.405 22.118 1.00 73.75 108 VAL A O 1
ATOM 792 N N . ARG A 1 109 ? -9.381 -5.457 19.885 1.00 77.81 109 ARG A N 1
ATOM 793 C CA . ARG A 1 109 ? -8.102 -6.129 19.626 1.00 77.81 109 ARG A CA 1
ATOM 794 C C . ARG A 1 109 ? -7.086 -5.127 19.119 1.00 77.81 109 ARG A C 1
ATOM 796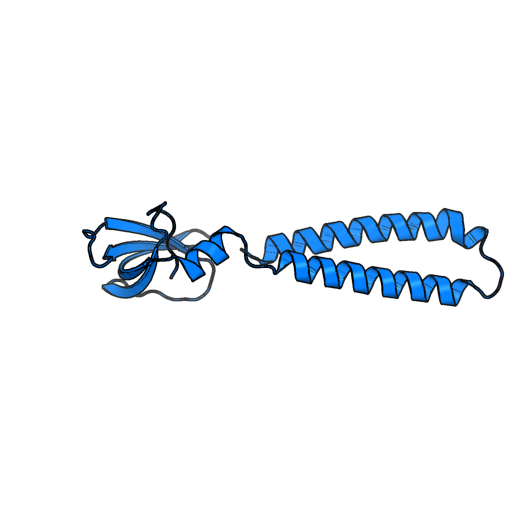 O O . ARG A 1 109 ? -7.348 -4.401 18.156 1.00 77.81 109 ARG A O 1
ATOM 803 N N . ARG A 1 110 ? -5.919 -5.084 19.757 1.00 69.44 110 ARG A N 1
ATOM 804 C CA . ARG A 1 110 ? -4.834 -4.177 19.383 1.00 69.44 110 ARG A CA 1
ATOM 805 C C . ARG A 1 110 ? -3.518 -4.927 19.255 1.00 69.44 110 ARG A C 1
ATOM 807 O O . ARG A 1 110 ? -3.147 -5.727 20.104 1.00 69.44 110 ARG A O 1
ATOM 814 N N . THR A 1 111 ? -2.776 -4.603 18.204 1.00 63.09 111 THR A N 1
ATOM 815 C CA . THR A 1 111 ? -1.377 -5.006 18.037 1.00 63.09 111 THR A CA 1
ATOM 816 C C . THR A 1 111 ? -0.482 -3.855 18.505 1.00 63.09 111 THR A C 1
ATOM 818 O O . THR A 1 111 ? -0.614 -2.741 17.994 1.00 63.09 111 THR A O 1
ATOM 821 N N . GLY A 1 112 ? 0.422 -4.087 19.461 1.00 63.00 112 GLY A N 1
ATOM 822 C CA . GLY A 1 112 ? 1.391 -3.081 19.920 1.00 63.00 112 GLY A CA 1
ATOM 823 C C . GLY A 1 112 ? 1.687 -3.133 21.420 1.00 63.00 112 GLY A C 1
ATOM 824 O O . GLY A 1 112 ? 1.108 -3.920 22.152 1.00 63.00 112 GLY A O 1
ATOM 825 N N . SER A 1 113 ? 2.596 -2.270 21.884 1.00 55.06 113 SER A N 1
ATOM 826 C CA . SER A 1 113 ? 3.104 -2.244 23.266 1.00 55.06 113 SER A CA 1
ATOM 827 C C . SER A 1 113 ? 2.314 -1.339 24.222 1.00 55.06 113 SER A C 1
ATOM 829 O O . SER A 1 113 ? 2.832 -0.967 25.276 1.00 55.06 113 SER A O 1
ATOM 831 N N . VAL A 1 114 ? 1.104 -0.911 23.847 1.00 63.31 114 VAL A N 1
ATOM 832 C CA . VAL A 1 114 ? 0.271 -0.075 24.722 1.00 63.31 114 VAL A CA 1
ATOM 833 C C . VAL A 1 114 ? -0.263 -0.964 25.835 1.00 63.31 114 VAL A C 1
ATOM 835 O O . VAL A 1 114 ? -1.102 -1.829 25.600 1.00 63.31 114 VAL A O 1
ATOM 838 N N . ARG A 1 115 ? 0.273 -0.775 27.039 1.00 66.38 115 ARG A N 1
ATOM 839 C CA . ARG A 1 115 ? -0.115 -1.542 28.217 1.00 66.38 115 ARG A CA 1
ATOM 840 C C . ARG A 1 115 ? -1.329 -0.858 28.845 1.00 66.38 115 ARG A C 1
ATOM 842 O O . ARG A 1 115 ? -1.234 0.293 29.261 1.00 66.38 115 ARG A O 1
ATOM 849 N N . TYR A 1 116 ? -2.459 -1.553 28.852 1.00 71.75 116 TYR A N 1
ATOM 850 C CA . TYR A 1 116 ? -3.676 -1.098 29.514 1.00 71.75 116 TYR A CA 1
ATOM 851 C C . TYR A 1 116 ? -3.707 -1.637 30.939 1.00 71.75 116 TYR A C 1
ATOM 853 O O . TYR A 1 116 ? -3.336 -2.786 31.178 1.00 71.75 116 TYR A O 1
ATOM 861 N N . GLU A 1 117 ? -4.138 -0.804 31.878 1.00 75.75 117 GLU A N 1
ATOM 862 C CA . GLU A 1 117 ? -4.365 -1.215 33.259 1.00 75.75 117 GLU A CA 1
ATOM 863 C C . GLU A 1 117 ? -5.857 -1.466 33.468 1.00 75.75 117 GLU A C 1
ATOM 865 O O . GLU A 1 117 ? -6.694 -0.658 33.064 1.00 75.75 117 GLU A O 1
ATOM 870 N N . VAL A 1 118 ? -6.191 -2.595 34.092 1.00 81.81 118 VAL A N 1
ATOM 871 C CA . VAL A 1 118 ? -7.573 -2.912 34.471 1.00 81.81 118 VAL A CA 1
ATOM 872 C C . VAL A 1 118 ? -8.083 -1.850 35.449 1.00 81.81 118 VAL A C 1
ATOM 874 O O . VAL A 1 118 ? -7.387 -1.480 36.393 1.00 81.81 118 VAL A O 1
ATOM 877 N N . GLY A 1 119 ? -9.291 -1.345 35.210 1.00 79.06 119 GLY A N 1
ATOM 878 C CA . GLY A 1 119 ? -9.904 -0.241 35.948 1.00 79.06 119 GLY A CA 1
ATOM 879 C C . GLY A 1 119 ? -9.519 1.156 35.448 1.00 79.06 119 GLY A C 1
ATOM 880 O O . GLY A 1 119 ? -10.047 2.142 35.962 1.00 79.06 119 GLY A O 1
ATOM 881 N N . ALA A 1 120 ? -8.635 1.275 34.452 1.00 79.06 120 ALA A N 1
ATOM 882 C CA . ALA A 1 120 ? -8.303 2.568 33.863 1.00 79.06 120 ALA A CA 1
ATOM 883 C C . ALA A 1 120 ? -9.449 3.096 32.989 1.00 79.06 120 ALA A C 1
ATOM 885 O O . ALA A 1 120 ? -10.035 2.358 32.193 1.00 79.06 120 ALA A O 1
ATOM 886 N N . THR A 1 121 ? -9.719 4.398 33.095 1.00 81.12 121 THR A N 1
ATOM 887 C CA . THR A 1 121 ? -10.617 5.106 32.178 1.00 81.12 121 THR A CA 1
ATOM 888 C C . THR A 1 121 ? -9.826 5.578 30.968 1.00 81.12 121 THR A C 1
ATOM 890 O O . THR A 1 121 ? -8.906 6.388 31.094 1.00 81.12 121 THR A O 1
ATOM 893 N N . VAL A 1 122 ? -10.202 5.093 29.791 1.00 78.44 122 VAL A N 1
ATOM 894 C CA . VAL A 1 122 ? -9.582 5.437 28.511 1.00 78.44 122 VAL A CA 1
ATOM 895 C C . VAL A 1 122 ? -10.585 6.159 27.608 1.00 78.44 122 VAL A C 1
ATOM 897 O O . VAL A 1 122 ? -11.765 5.796 27.589 1.00 78.44 122 VAL A O 1
ATOM 900 N N . PRO A 1 123 ? -10.158 7.197 26.869 1.00 77.44 123 PRO 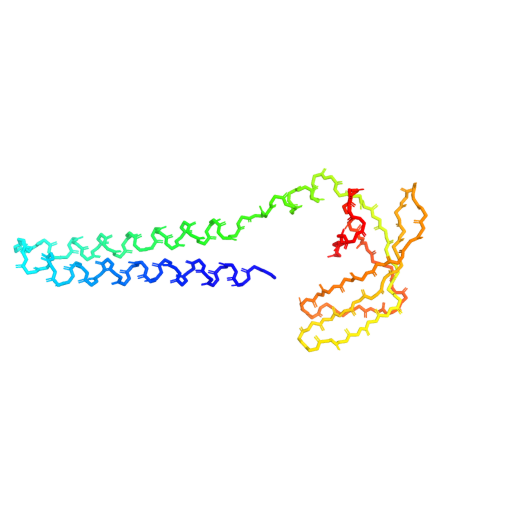A N 1
ATOM 901 C CA . PRO A 1 123 ? -11.013 7.811 25.863 1.00 77.44 123 PRO A CA 1
ATOM 902 C C . PRO A 1 123 ? -11.268 6.810 24.732 1.00 77.44 123 PRO A C 1
ATOM 904 O O . PRO A 1 123 ? -10.363 6.087 24.318 1.00 77.44 123 PRO A O 1
ATOM 907 N N . VAL A 1 124 ? -12.502 6.772 24.236 1.00 76.56 124 VAL A N 1
ATOM 908 C CA . VAL A 1 124 ? -12.895 5.939 23.096 1.00 76.56 124 VAL A CA 1
ATOM 909 C C . VAL A 1 124 ? -13.666 6.754 22.075 1.00 76.56 124 VAL A C 1
ATOM 911 O O . VAL A 1 124 ? -14.429 7.653 22.420 1.00 76.56 124 VAL A O 1
ATOM 914 N N . VAL A 1 125 ? -13.498 6.397 20.808 1.00 75.88 125 VAL A N 1
ATOM 915 C CA . VAL A 1 125 ? -14.324 6.882 19.704 1.00 75.88 125 VAL A CA 1
ATOM 916 C C . VAL A 1 125 ? -15.123 5.706 19.166 1.00 75.88 125 VAL A C 1
ATOM 918 O O . VAL A 1 125 ? -14.544 4.682 18.795 1.00 75.88 125 VAL A O 1
ATOM 921 N N . VAL A 1 126 ? -16.446 5.853 19.121 1.00 71.00 126 VAL A N 1
ATOM 922 C CA . VAL A 1 126 ? -17.359 4.802 18.656 1.00 71.00 126 VAL A CA 1
ATOM 923 C C . VAL A 1 126 ? -18.094 5.249 17.400 1.00 71.00 126 VAL A C 1
ATOM 925 O O . VAL A 1 126 ? -18.482 6.413 17.276 1.00 71.00 126 VAL A O 1
ATOM 928 N N . ASP A 1 127 ? -18.287 4.323 16.463 1.00 68.69 127 ASP A N 1
ATOM 929 C CA . ASP A 1 127 ? -19.130 4.549 15.291 1.00 68.69 127 ASP A CA 1
ATOM 930 C C . ASP A 1 127 ? -20.625 4.601 15.703 1.00 68.69 127 ASP A C 1
ATOM 932 O O . ASP A 1 127 ? -21.123 3.653 16.321 1.00 68.69 127 ASP A O 1
ATOM 936 N N . PRO A 1 128 ? -21.363 5.688 15.402 1.00 64.94 128 PRO A N 1
ATOM 937 C CA . PRO A 1 128 ? -22.777 5.817 15.764 1.00 64.94 128 PRO A CA 1
ATOM 938 C C . PRO A 1 128 ? -23.689 4.784 15.084 1.00 64.94 128 PRO A C 1
ATOM 940 O O . PRO A 1 128 ? -24.734 4.445 15.648 1.00 64.94 128 PRO A O 1
ATOM 943 N N . ASP A 1 129 ? -23.303 4.279 13.908 1.00 65.75 129 ASP A N 1
ATOM 944 C CA . ASP A 1 129 ? -24.094 3.318 13.132 1.00 65.75 129 ASP A CA 1
ATOM 945 C C . ASP A 1 129 ? -23.775 1.859 13.521 1.00 65.75 129 ASP A C 1
ATOM 947 O O . ASP A 1 129 ? -24.610 0.968 13.344 1.00 65.75 129 ASP A O 1
ATOM 951 N N . ASP A 1 130 ? -22.581 1.604 14.072 1.00 66.50 130 ASP A N 1
ATOM 952 C CA . ASP A 1 130 ? -22.089 0.268 14.428 1.00 66.50 130 ASP A CA 1
ATOM 953 C C . ASP A 1 130 ? -21.292 0.274 15.744 1.00 66.50 130 ASP A C 1
ATOM 955 O O . ASP A 1 130 ? -20.079 0.485 15.788 1.00 66.50 130 ASP A O 1
ATOM 959 N N . ARG A 1 131 ? -21.983 -0.054 16.840 1.00 65.25 131 ARG A N 1
ATOM 960 C CA . ARG A 1 131 ? -21.439 -0.025 18.211 1.00 65.25 131 ARG A CA 1
ATOM 961 C C . ARG A 1 131 ? -20.351 -1.065 18.490 1.00 65.25 131 ARG A C 1
ATOM 963 O O . ARG A 1 131 ? -19.764 -1.047 19.567 1.00 65.25 131 ARG A O 1
ATOM 970 N N . THR A 1 132 ? -20.087 -1.970 17.548 1.00 66.50 132 THR A N 1
ATOM 971 C CA . THR A 1 132 ? -18.980 -2.933 17.647 1.00 66.50 132 THR A CA 1
ATOM 972 C C . THR A 1 132 ? -17.657 -2.358 17.139 1.00 66.50 132 THR A C 1
ATOM 974 O O . THR A 1 132 ? -16.596 -2.931 17.390 1.00 66.50 132 THR A O 1
ATOM 977 N N . ARG A 1 133 ? -17.687 -1.200 16.465 1.00 66.25 133 ARG A N 1
ATOM 978 C CA . ARG A 1 133 ? -16.493 -0.510 15.967 1.00 66.25 133 ARG A CA 1
ATOM 979 C C . ARG A 1 133 ? -16.035 0.547 16.955 1.00 66.25 133 ARG A C 1
ATOM 981 O O . ARG A 1 133 ? -16.604 1.634 17.051 1.00 66.25 133 ARG A O 1
ATOM 988 N N . ILE A 1 134 ? -14.971 0.215 17.674 1.00 65.06 134 ILE A N 1
ATOM 989 C CA . ILE A 1 134 ? -14.435 1.031 18.761 1.00 65.06 134 ILE A CA 1
ATOM 990 C C . ILE A 1 134 ? -12.967 1.341 18.470 1.00 65.06 134 ILE A C 1
ATOM 992 O O . ILE A 1 134 ? -12.193 0.457 18.091 1.00 65.06 134 ILE A O 1
ATOM 996 N N . ARG A 1 135 ? -12.574 2.606 18.648 1.00 69.62 135 ARG A N 1
ATOM 997 C CA . ARG A 1 135 ? -11.186 3.072 18.549 1.00 69.62 135 ARG A CA 1
ATOM 998 C C . ARG A 1 135 ? -10.721 3.657 19.884 1.00 69.62 135 ARG A C 1
ATOM 1000 O O . ARG A 1 135 ? -11.448 4.440 20.486 1.00 69.62 135 ARG A O 1
ATOM 1007 N N . LEU A 1 136 ? -9.509 3.278 20.293 1.00 65.00 136 LEU A N 1
ATOM 1008 C CA . LEU A 1 136 ? -8.787 3.734 21.491 1.00 65.00 136 LEU A CA 1
ATOM 1009 C C . LEU A 1 136 ? -7.598 4.623 21.121 1.00 65.00 136 LEU A C 1
ATOM 1011 O O . LEU A 1 136 ? -6.869 4.251 20.162 1.00 65.00 136 LEU A O 1
#